Protein AF-A0A2S9T5U2-F1 (afdb_monomer_lite)

Radius of gyration: 13.91 Å; chains: 1; bounding box: 34×23×45 Å

Sequence (102 aa):
MIKLELSEKDIFKIMAGSMEDRVNLLISESVMKEIDLETIKKIVENDIKTVELMDRLYHDKLTEVIKLLQFIAYNRHKSKYSEEIATYVLDKLFEIICLDFF

Organism: NCBI:txid28198

Secondary structure (DSSP, 8-state):
-------HHHHHHHHHS-HHHHHHHHT-HHHHHH--HHHHHHHHHHHHHHHHHS-TT-HHHHHHHHHHHHHHHHHGGGSTTHHHHHHHHHHHHHHHHHHHH-

Foldseek 3Di:
DPPDAQDPVLLCCLQPNDLVSVLVQLQDLSNQAHDDPVSLVNSLVVLVVVCVVPPVPCPVSVVSSLVSLVSQLVSLVSYPCSVVSVVVSVVVVVVSVVVVVD

Structure (mmCIF, N/CA/C/O backbone):
data_AF-A0A2S9T5U2-F1
#
_entry.id   AF-A0A2S9T5U2-F1
#
loop_
_atom_site.group_PDB
_atom_site.id
_atom_site.type_symbol
_atom_site.label_atom_id
_atom_site.label_alt_id
_atom_site.label_comp_id
_atom_site.label_asym_id
_atom_site.label_entity_id
_atom_site.label_seq_id
_atom_site.pdbx_PDB_ins_code
_atom_site.Cartn_x
_atom_site.Cartn_y
_atom_site.Cartn_z
_atom_site.occupancy
_atom_site.B_iso_or_equiv
_atom_site.auth_seq_id
_atom_site.auth_comp_id
_atom_site.auth_asym_id
_atom_site.auth_atom_id
_atom_site.pdbx_PDB_model_num
ATOM 1 N N . MET A 1 1 ? -15.645 4.346 22.431 1.00 39.09 1 MET A N 1
ATOM 2 C CA . MET A 1 1 ? -14.718 3.915 21.367 1.00 39.09 1 MET A CA 1
ATOM 3 C C . MET A 1 1 ? -13.937 5.153 20.964 1.00 39.09 1 MET A C 1
ATOM 5 O O . MET A 1 1 ? -14.543 6.065 20.418 1.00 39.09 1 MET A O 1
ATOM 9 N N . ILE A 1 2 ? -12.674 5.273 21.379 1.00 39.41 2 ILE A N 1
ATOM 10 C CA . ILE A 1 2 ? -11.850 6.428 21.000 1.00 39.41 2 ILE A CA 1
ATOM 11 C C . ILE A 1 2 ? -11.579 6.269 19.506 1.00 39.41 2 ILE A C 1
ATOM 13 O O . ILE A 1 2 ? -11.027 5.254 19.089 1.00 39.41 2 ILE A O 1
ATOM 17 N N . LYS A 1 3 ? -12.063 7.221 18.709 1.00 45.28 3 LYS A N 1
ATOM 18 C CA . LYS A 1 3 ? -11.719 7.339 17.297 1.00 45.28 3 LYS A CA 1
ATOM 19 C C . LYS A 1 3 ? -10.263 7.803 17.295 1.00 45.28 3 LYS A C 1
ATOM 21 O O . LYS A 1 3 ? -9.995 8.964 17.583 1.00 45.28 3 LYS A O 1
ATOM 26 N N . LEU A 1 4 ? -9.335 6.864 17.168 1.00 54.16 4 LEU A N 1
ATOM 27 C CA . LEU A 1 4 ? -7.956 7.219 16.882 1.00 54.16 4 LEU A CA 1
ATOM 28 C C . LEU A 1 4 ? -7.979 7.771 15.449 1.00 54.16 4 LEU A C 1
ATOM 30 O O . LEU A 1 4 ? -8.595 7.185 14.557 1.00 54.16 4 LEU A O 1
ATOM 34 N N . GLU A 1 5 ? -7.500 9.000 15.302 1.00 68.69 5 GLU A N 1
ATOM 35 C CA . GLU A 1 5 ? -7.293 9.640 14.010 1.00 68.69 5 GLU A CA 1
ATOM 36 C C . GLU A 1 5 ? -5.788 9.641 13.766 1.00 68.69 5 GLU A C 1
ATOM 38 O O . GLU A 1 5 ? -5.009 10.132 14.591 1.00 68.69 5 GLU A O 1
ATOM 43 N N . LEU A 1 6 ? -5.396 9.043 12.647 1.00 76.56 6 LEU A N 1
ATOM 44 C CA . LEU A 1 6 ? -4.021 8.933 12.189 1.00 76.56 6 LEU A CA 1
ATOM 45 C C . LEU A 1 6 ? -3.422 10.341 12.127 1.00 76.56 6 LEU A C 1
ATOM 47 O O . LEU A 1 6 ? -3.960 11.225 11.457 1.00 76.56 6 LEU A O 1
ATOM 51 N N . SER A 1 7 ? -2.340 10.577 12.871 1.00 81.88 7 SER A N 1
ATOM 52 C CA . SER A 1 7 ? -1.812 11.933 13.006 1.00 81.88 7 SER A CA 1
ATOM 53 C C . SER A 1 7 ? -1.266 12.441 11.668 1.00 81.88 7 SER A C 1
ATOM 55 O O . SER A 1 7 ? -0.663 11.682 10.907 1.00 81.88 7 SER A O 1
ATOM 57 N N . GLU A 1 8 ? -1.400 13.741 11.389 1.00 78.12 8 GLU A N 1
ATOM 58 C CA . GLU A 1 8 ? -0.827 14.356 10.178 1.00 78.12 8 GLU A CA 1
ATOM 59 C C . GLU A 1 8 ? 0.679 14.085 10.051 1.00 78.12 8 GLU A C 1
ATOM 61 O O . GLU A 1 8 ? 1.200 13.900 8.953 1.00 78.12 8 GLU A O 1
ATOM 66 N N . LYS A 1 9 ? 1.382 14.002 11.188 1.00 82.38 9 LYS A N 1
ATOM 67 C CA . LYS A 1 9 ? 2.804 13.656 11.248 1.00 82.38 9 LYS A CA 1
ATOM 68 C C . LYS A 1 9 ? 3.070 12.243 10.732 1.00 82.38 9 LYS A C 1
ATOM 70 O O . LYS A 1 9 ? 4.058 12.038 10.029 1.00 82.38 9 LYS A O 1
ATOM 75 N N . ASP A 1 10 ? 2.223 11.283 11.085 1.00 80.94 10 ASP A N 1
ATOM 76 C CA . ASP A 1 10 ? 2.358 9.905 10.623 1.00 80.94 10 ASP A CA 1
ATOM 77 C C . ASP A 1 10 ? 2.008 9.809 9.137 1.00 80.94 10 ASP A C 1
ATOM 79 O O . ASP A 1 10 ? 2.781 9.226 8.386 1.00 80.94 10 ASP A O 1
ATOM 83 N N . ILE A 1 11 ? 0.949 10.483 8.673 1.00 77.19 11 ILE A N 1
ATOM 84 C CA . ILE A 1 11 ? 0.630 10.585 7.236 1.00 77.19 11 ILE A CA 1
ATOM 85 C C . ILE A 1 11 ? 1.821 11.163 6.463 1.00 77.19 11 ILE A C 1
ATOM 87 O O . ILE A 1 11 ? 2.258 10.586 5.469 1.00 77.19 11 ILE A O 1
ATOM 91 N N . PHE A 1 12 ? 2.406 12.261 6.948 1.00 78.44 12 PHE A N 1
ATOM 92 C CA . PHE A 1 12 ? 3.555 12.892 6.306 1.00 78.44 12 PHE A CA 1
ATOM 93 C C . PHE A 1 12 ? 4.774 11.965 6.260 1.00 78.44 12 PHE A C 1
ATOM 95 O O . PHE A 1 12 ? 5.446 11.877 5.234 1.00 78.44 12 PHE A O 1
ATOM 102 N N . LYS A 1 13 ? 5.049 11.225 7.340 1.00 81.06 13 LYS A N 1
ATOM 103 C CA . LYS A 1 13 ? 6.118 10.217 7.354 1.00 81.06 13 LYS A CA 1
ATOM 104 C C . LYS A 1 13 ? 5.862 9.083 6.368 1.00 81.06 13 LYS A C 1
ATOM 106 O O . LYS A 1 13 ? 6.807 8.627 5.734 1.00 81.06 13 LYS A O 1
ATOM 111 N N . ILE A 1 14 ? 4.616 8.648 6.201 1.00 75.75 14 ILE A N 1
ATOM 112 C CA . ILE A 1 14 ? 4.291 7.614 5.216 1.00 75.75 14 ILE A CA 1
ATOM 113 C C . ILE A 1 14 ? 4.445 8.169 3.786 1.00 75.75 14 ILE A C 1
ATOM 115 O O . ILE A 1 14 ? 4.925 7.469 2.900 1.00 75.75 14 ILE A O 1
ATOM 119 N N . MET A 1 15 ? 4.095 9.436 3.550 1.00 73.44 15 MET A N 1
ATOM 120 C CA . MET A 1 15 ? 4.181 10.051 2.220 1.00 73.44 15 MET A CA 1
ATOM 121 C C . MET A 1 15 ? 5.600 10.467 1.807 1.00 73.44 15 MET A C 1
ATOM 123 O O . MET A 1 15 ? 5.935 10.387 0.628 1.00 73.44 15 MET A O 1
ATOM 127 N N . ALA A 1 16 ? 6.415 10.953 2.744 1.00 74.38 16 ALA A N 1
ATOM 128 C CA . ALA A 1 16 ? 7.688 11.620 2.453 1.00 74.38 16 ALA A CA 1
ATOM 129 C C . ALA A 1 16 ? 8.874 11.113 3.292 1.00 74.38 16 ALA A C 1
ATOM 131 O O . ALA A 1 16 ? 10.001 11.558 3.084 1.00 74.38 16 ALA A O 1
ATOM 132 N N . GLY A 1 17 ? 8.651 10.192 4.234 1.00 77.00 17 GLY A N 1
ATOM 133 C CA . GLY A 1 17 ? 9.709 9.605 5.060 1.00 77.00 17 GLY A CA 1
ATOM 13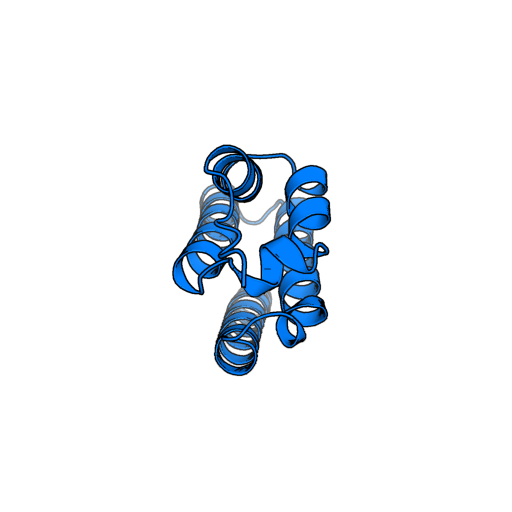4 C C . GLY A 1 17 ? 10.579 8.602 4.305 1.00 77.00 17 GLY A C 1
ATOM 135 O O . GLY A 1 17 ? 10.335 8.301 3.132 1.00 77.00 17 GLY A O 1
ATOM 136 N N . SER A 1 18 ? 11.594 8.072 4.991 1.00 82.75 18 SER A N 1
ATOM 137 C CA . SER A 1 18 ? 12.444 6.999 4.462 1.00 82.75 18 SER A CA 1
ATOM 138 C C . SER A 1 18 ? 11.645 5.706 4.245 1.00 82.75 18 SER A C 1
ATOM 140 O O . SER A 1 18 ? 10.589 5.522 4.848 1.00 82.75 18 SER A O 1
ATOM 142 N N . MET A 1 19 ? 12.147 4.773 3.428 1.00 81.44 19 MET A N 1
ATOM 143 C CA . MET A 1 19 ? 11.495 3.463 3.258 1.00 81.44 19 MET A CA 1
ATOM 144 C C . MET A 1 19 ? 11.298 2.745 4.604 1.00 81.44 19 MET A C 1
ATOM 146 O O . MET A 1 19 ? 10.246 2.162 4.851 1.00 81.44 19 MET A O 1
ATOM 150 N N . GLU A 1 20 ? 12.283 2.836 5.499 1.00 81.94 20 GLU A N 1
ATOM 151 C CA . GLU A 1 20 ? 12.207 2.270 6.846 1.00 81.94 20 GLU A CA 1
ATOM 152 C C . GLU A 1 20 ? 11.070 2.897 7.668 1.00 81.94 20 GLU A C 1
ATOM 154 O O . GLU A 1 20 ? 10.262 2.169 8.246 1.00 81.94 20 GLU A O 1
ATOM 159 N N . ASP A 1 21 ? 10.940 4.228 7.665 1.00 82.62 21 ASP A N 1
ATOM 160 C CA . ASP A 1 21 ? 9.839 4.920 8.350 1.00 82.62 21 ASP A CA 1
ATOM 161 C C . ASP A 1 21 ? 8.473 4.477 7.815 1.00 82.62 21 ASP A C 1
ATOM 163 O O . ASP A 1 21 ? 7.550 4.213 8.590 1.00 82.62 21 ASP A O 1
ATOM 167 N N . ARG A 1 22 ? 8.345 4.371 6.486 1.00 81.12 22 ARG A N 1
ATOM 168 C CA . ARG A 1 22 ? 7.098 3.975 5.819 1.00 81.12 22 ARG A CA 1
ATOM 169 C C . ARG A 1 22 ? 6.705 2.554 6.190 1.00 81.12 22 ARG A C 1
ATOM 171 O O . ARG A 1 22 ? 5.570 2.324 6.599 1.00 81.12 22 ARG A O 1
ATOM 178 N N . VAL A 1 23 ? 7.642 1.610 6.099 1.00 82.00 23 VAL A N 1
ATOM 179 C CA . VAL A 1 23 ? 7.409 0.209 6.467 1.00 82.00 23 VAL A CA 1
ATOM 180 C C . VAL A 1 23 ? 7.034 0.094 7.941 1.00 82.00 23 VAL A C 1
ATOM 182 O O . VAL A 1 23 ? 6.037 -0.553 8.255 1.00 82.00 23 VAL A O 1
ATOM 185 N N . ASN A 1 24 ? 7.766 0.765 8.836 1.00 82.00 24 ASN A N 1
ATOM 186 C CA . ASN A 1 24 ? 7.499 0.740 10.276 1.00 82.00 24 ASN A CA 1
ATOM 187 C C . ASN A 1 24 ? 6.100 1.263 10.631 1.00 82.00 24 ASN A C 1
ATOM 189 O O . ASN A 1 24 ? 5.472 0.778 11.573 1.00 82.00 24 ASN A O 1
ATOM 193 N N . LEU A 1 25 ? 5.579 2.220 9.865 1.00 82.69 25 LEU A N 1
ATOM 194 C CA . LEU A 1 25 ? 4.212 2.702 10.033 1.00 82.69 25 LEU A CA 1
ATOM 195 C C . LEU A 1 25 ? 3.192 1.738 9.414 1.00 82.69 25 LEU A C 1
ATOM 197 O O . LEU A 1 25 ? 2.198 1.420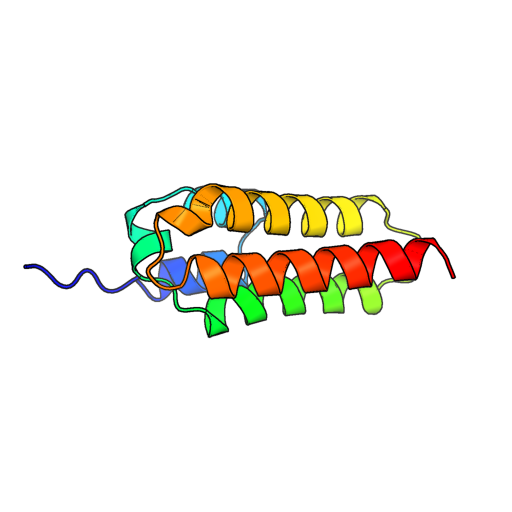 10.059 1.00 82.69 25 LEU A O 1
ATOM 201 N N . LEU A 1 26 ? 3.448 1.196 8.223 1.00 81.81 26 LEU A N 1
ATOM 202 C CA . LEU A 1 26 ? 2.531 0.283 7.523 1.00 81.81 26 LEU A CA 1
ATOM 203 C C . LEU A 1 26 ? 2.430 -1.119 8.155 1.00 81.81 26 LEU A C 1
ATOM 205 O O . LEU A 1 26 ? 1.471 -1.843 7.895 1.00 81.81 26 LEU A O 1
ATOM 209 N N . ILE A 1 27 ? 3.369 -1.520 9.017 1.00 83.81 27 ILE A N 1
ATOM 210 C CA . ILE A 1 27 ? 3.207 -2.724 9.854 1.00 83.81 27 ILE A CA 1
ATOM 211 C C . ILE A 1 27 ? 2.306 -2.480 11.073 1.00 83.81 27 ILE A C 1
ATOM 213 O O . ILE A 1 27 ? 1.766 -3.440 11.638 1.00 83.81 27 ILE A O 1
ATOM 217 N N . SER A 1 28 ? 2.125 -1.220 11.482 1.00 84.56 28 SER A N 1
ATOM 218 C CA . SER A 1 28 ? 1.330 -0.869 12.654 1.00 84.56 28 SER A CA 1
ATOM 219 C C . SER A 1 28 ? -0.153 -1.125 12.407 1.00 84.56 28 SER A C 1
ATOM 221 O O . SER A 1 28 ? -0.736 -0.689 11.414 1.00 84.56 28 SER A O 1
ATOM 223 N N . GLU A 1 29 ? -0.790 -1.821 13.347 1.00 83.25 29 GLU A N 1
ATOM 224 C CA . GLU A 1 29 ? -2.222 -2.098 13.282 1.00 83.25 29 GLU A CA 1
ATOM 225 C C . GLU A 1 29 ? -3.071 -0.833 13.417 1.00 83.25 29 GLU A C 1
ATOM 227 O O . GLU A 1 29 ? -4.081 -0.725 12.727 1.00 83.25 29 GLU A O 1
ATOM 232 N N . SER A 1 30 ? -2.658 0.136 14.241 1.00 85.62 30 SER A N 1
ATOM 233 C CA . SER A 1 30 ? -3.386 1.406 14.370 1.00 85.62 30 SER A CA 1
ATOM 234 C C . SER A 1 30 ? -3.376 2.185 13.057 1.00 85.62 30 SER A C 1
ATOM 236 O O . SER A 1 30 ? -4.422 2.620 12.589 1.00 85.62 30 SER A O 1
ATOM 238 N N . VAL A 1 31 ? -2.212 2.267 12.408 1.00 86.50 31 VAL A N 1
ATOM 239 C CA . VAL A 1 31 ? -2.046 2.954 11.122 1.00 86.50 31 VAL A CA 1
ATOM 240 C C . VAL A 1 31 ? -2.865 2.257 10.039 1.00 86.50 31 VAL A C 1
ATOM 242 O O . VAL A 1 31 ? -3.673 2.897 9.376 1.00 86.50 31 VAL A O 1
ATOM 245 N N . MET A 1 32 ? -2.719 0.940 9.875 1.00 89.06 32 MET A N 1
ATOM 246 C CA . MET A 1 32 ? -3.406 0.215 8.798 1.00 89.06 32 MET A CA 1
ATOM 247 C C . MET A 1 32 ? -4.929 0.163 8.954 1.00 89.06 32 MET A C 1
ATOM 249 O O . MET A 1 32 ? -5.636 0.084 7.949 1.00 89.06 32 MET A O 1
ATOM 253 N N . LYS A 1 33 ? -5.448 0.224 10.187 1.00 89.19 33 LYS A N 1
ATOM 254 C CA . LYS A 1 33 ? -6.895 0.324 10.442 1.00 89.19 33 LYS A CA 1
ATOM 255 C C . LYS A 1 33 ? -7.492 1.646 9.970 1.00 89.19 33 LYS A C 1
ATOM 257 O O . LYS A 1 33 ? -8.667 1.684 9.602 1.00 89.19 33 LYS A O 1
ATOM 262 N N . GLU A 1 34 ? -6.708 2.714 10.016 1.00 87.81 34 GLU A N 1
ATOM 263 C CA . GLU A 1 34 ? -7.190 4.084 9.851 1.00 87.81 34 GLU A CA 1
ATOM 264 C C . GLU A 1 34 ? -6.829 4.703 8.502 1.00 87.81 34 GLU A C 1
ATOM 266 O O . GLU A 1 34 ? -7.614 5.498 7.986 1.00 87.81 34 GLU A O 1
ATOM 271 N N . ILE A 1 35 ? -5.689 4.325 7.918 1.00 85.88 35 ILE A N 1
ATOM 272 C CA . ILE A 1 35 ? -5.239 4.849 6.630 1.00 85.88 35 ILE A CA 1
ATOM 273 C C . ILE A 1 35 ? -6.274 4.549 5.540 1.00 85.88 35 ILE A C 1
ATOM 275 O O . ILE A 1 35 ? -6.782 3.428 5.412 1.00 85.88 35 ILE A O 1
ATOM 279 N N . ASP A 1 36 ? -6.611 5.570 4.756 1.00 89.25 36 ASP A N 1
ATOM 280 C CA . ASP A 1 36 ? -7.528 5.412 3.637 1.00 89.25 36 ASP A CA 1
ATOM 281 C C . ASP A 1 36 ? -6.827 4.875 2.383 1.00 89.25 36 ASP A C 1
ATOM 283 O O . ASP A 1 36 ? -5.609 4.970 2.201 1.00 89.25 36 ASP A O 1
ATOM 287 N N . LEU A 1 37 ? -7.632 4.276 1.504 1.00 90.00 37 LEU A N 1
ATOM 288 C CA . LEU A 1 37 ? -7.153 3.694 0.255 1.00 90.00 37 LEU A CA 1
ATOM 289 C C . LEU A 1 37 ? -6.470 4.735 -0.646 1.00 90.00 37 LEU A C 1
ATOM 291 O O . LEU A 1 37 ? -5.504 4.414 -1.328 1.00 90.00 37 LEU A O 1
ATOM 295 N N . GLU A 1 38 ? -6.959 5.973 -0.653 1.00 91.00 38 GLU A N 1
ATOM 296 C CA . GLU A 1 38 ? -6.427 7.043 -1.500 1.00 91.00 38 GLU A CA 1
ATOM 297 C C . GLU A 1 38 ? -5.003 7.433 -1.087 1.00 91.00 38 GLU A C 1
ATOM 299 O O . GLU A 1 38 ? -4.130 7.643 -1.926 1.00 91.00 38 GLU A O 1
ATOM 304 N N . THR A 1 39 ? -4.742 7.465 0.215 1.00 88.31 39 THR A N 1
ATOM 305 C CA . THR A 1 39 ? -3.422 7.715 0.783 1.00 88.31 39 THR A CA 1
ATOM 306 C C . THR A 1 39 ? -2.473 6.583 0.407 1.00 88.31 39 THR A C 1
ATOM 308 O O . THR A 1 39 ? -1.391 6.865 -0.102 1.00 88.31 39 THR A O 1
ATOM 311 N N . ILE A 1 40 ? -2.895 5.315 0.550 1.00 88.00 40 ILE A N 1
ATOM 312 C CA . ILE A 1 40 ? -2.120 4.139 0.102 1.00 88.00 40 ILE A CA 1
ATOM 313 C C . ILE A 1 40 ? -1.723 4.273 -1.372 1.00 88.00 40 ILE A C 1
ATOM 315 O O . ILE A 1 40 ? -0.548 4.117 -1.710 1.00 88.00 40 ILE A O 1
ATOM 319 N N . LYS A 1 41 ? -2.683 4.602 -2.243 1.00 91.19 41 LYS A N 1
ATOM 320 C CA . LYS A 1 41 ? -2.440 4.771 -3.681 1.00 91.19 41 LYS A CA 1
ATOM 321 C C . LYS A 1 41 ? -1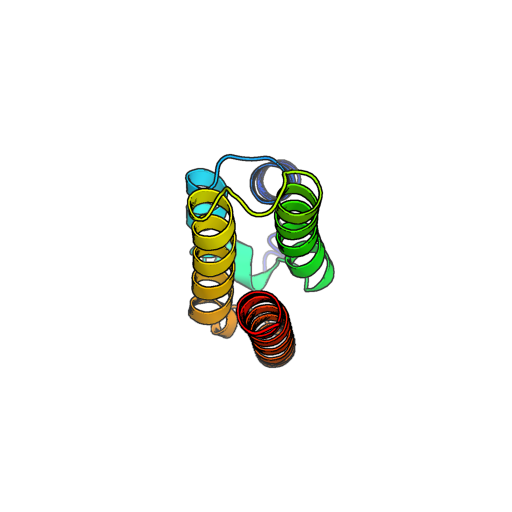.439 5.885 -3.965 1.00 91.19 41 LYS A C 1
ATOM 323 O O . LYS A 1 41 ? -0.484 5.668 -4.703 1.00 91.19 41 LYS A O 1
ATOM 328 N N . LYS A 1 42 ? -1.602 7.048 -3.330 1.00 88.25 42 LYS A N 1
ATOM 329 C CA . LYS A 1 42 ? -0.683 8.187 -3.488 1.00 88.25 42 LYS A CA 1
ATOM 330 C C . LYS A 1 42 ? 0.751 7.847 -3.096 1.00 88.25 42 LYS A C 1
ATOM 332 O O . LYS A 1 42 ? 1.673 8.290 -3.773 1.00 88.25 42 LYS A O 1
ATOM 337 N N . ILE A 1 43 ? 0.946 7.074 -2.026 1.00 83.69 43 ILE A N 1
ATOM 338 C CA . ILE A 1 43 ? 2.284 6.653 -1.581 1.00 83.69 43 ILE A CA 1
ATOM 339 C C . ILE A 1 43 ? 2.961 5.824 -2.678 1.00 83.69 43 ILE A C 1
ATOM 341 O O . ILE A 1 43 ? 4.076 6.136 -3.088 1.00 83.69 43 ILE A O 1
ATOM 345 N N . VAL A 1 44 ? 2.265 4.805 -3.186 1.00 85.69 44 VAL A N 1
ATOM 346 C CA . VAL A 1 44 ? 2.793 3.909 -4.222 1.00 85.69 44 VAL A CA 1
ATOM 347 C C . VAL A 1 44 ? 3.021 4.654 -5.542 1.00 85.69 44 VAL A C 1
ATOM 349 O O . VAL A 1 44 ? 4.069 4.499 -6.161 1.00 85.69 44 VAL A O 1
ATOM 352 N N . GLU A 1 45 ? 2.084 5.503 -5.966 1.00 86.44 45 GLU A N 1
ATOM 353 C CA . GLU A 1 45 ? 2.209 6.274 -7.210 1.00 86.44 45 GLU A CA 1
ATOM 354 C C . GLU A 1 45 ? 3.353 7.289 -7.181 1.00 86.44 45 GLU A C 1
ATOM 356 O O . GLU A 1 45 ? 3.993 7.507 -8.208 1.00 86.44 45 GLU A O 1
ATOM 361 N N . ASN A 1 46 ? 3.629 7.916 -6.034 1.00 82.88 46 ASN A N 1
ATOM 362 C CA . ASN A 1 46 ? 4.766 8.828 -5.904 1.00 82.88 46 ASN A CA 1
ATOM 363 C C . ASN A 1 46 ? 6.100 8.099 -6.106 1.00 82.88 46 ASN A C 1
ATOM 365 O O . ASN A 1 46 ? 6.993 8.621 -6.780 1.00 82.88 46 ASN A O 1
ATOM 369 N N . ASP A 1 47 ? 6.225 6.885 -5.569 1.00 77.81 47 ASP A N 1
ATOM 370 C CA . ASP A 1 47 ? 7.442 6.093 -5.731 1.00 77.81 47 ASP A CA 1
ATOM 371 C C . ASP A 1 47 ? 7.571 5.560 -7.167 1.00 77.81 47 ASP A C 1
ATOM 373 O O . ASP A 1 47 ? 8.649 5.662 -7.750 1.00 77.81 47 ASP A O 1
ATOM 377 N N . ILE A 1 48 ? 6.474 5.109 -7.792 1.00 78.25 48 ILE A N 1
ATOM 378 C CA . ILE A 1 48 ? 6.467 4.710 -9.212 1.00 78.25 48 ILE A CA 1
ATOM 379 C C . ILE A 1 48 ? 6.861 5.884 -10.120 1.00 78.25 48 ILE A C 1
ATOM 381 O O . ILE A 1 48 ? 7.753 5.731 -10.947 1.00 78.25 48 ILE A O 1
ATOM 385 N N . LYS A 1 49 ? 6.285 7.080 -9.935 1.00 76.06 49 LYS A N 1
ATOM 386 C CA . LYS A 1 49 ? 6.658 8.277 -10.719 1.00 76.06 49 LYS A CA 1
ATOM 387 C C . LYS A 1 49 ? 8.131 8.639 -10.560 1.00 76.06 49 LYS A C 1
ATOM 389 O O . LYS A 1 49 ? 8.762 9.094 -11.508 1.00 76.06 49 LYS A O 1
ATOM 394 N N . THR A 1 50 ? 8.687 8.443 -9.365 1.00 70.19 50 THR A N 1
ATOM 395 C CA . THR A 1 50 ? 10.117 8.664 -9.120 1.00 70.19 50 THR A CA 1
ATOM 396 C C . THR A 1 50 ? 10.968 7.674 -9.918 1.00 70.19 50 THR A C 1
ATOM 398 O O . THR A 1 50 ? 11.993 8.069 -10.464 1.00 70.19 50 THR A O 1
ATOM 401 N N . VAL A 1 51 ? 10.526 6.418 -10.038 1.00 69.69 51 VAL A N 1
ATOM 402 C CA . VAL A 1 51 ? 11.165 5.408 -10.895 1.00 69.69 51 VAL A CA 1
ATOM 403 C C . VAL A 1 51 ? 11.021 5.758 -12.378 1.00 69.69 51 VAL A C 1
ATOM 405 O O . VAL A 1 51 ? 11.999 5.683 -13.099 1.00 69.69 51 VAL A O 1
ATOM 408 N N . GLU A 1 52 ? 9.852 6.192 -12.850 1.00 67.62 52 GLU A N 1
ATOM 409 C CA . GLU A 1 52 ? 9.642 6.549 -14.266 1.00 67.62 52 GLU A CA 1
ATOM 410 C C . GLU A 1 52 ? 10.464 7.772 -14.715 1.00 67.62 52 GLU A C 1
ATOM 412 O O . GLU A 1 52 ? 10.886 7.853 -15.868 1.00 67.62 52 GLU A O 1
ATOM 417 N N . LEU A 1 53 ? 10.700 8.729 -13.811 1.00 59.44 53 LEU A N 1
ATOM 418 C CA . LEU A 1 53 ? 11.500 9.933 -14.073 1.00 59.44 53 LEU A CA 1
ATOM 419 C C . LEU A 1 53 ? 13.014 9.673 -14.059 1.00 59.44 53 LEU A C 1
ATOM 421 O O . LEU A 1 53 ? 13.779 10.488 -14.578 1.00 59.44 53 LEU A O 1
ATOM 425 N N . MET A 1 54 ? 13.453 8.567 -13.459 1.00 58.66 54 MET A N 1
ATOM 426 C CA . MET A 1 54 ? 14.851 8.155 -13.406 1.00 58.66 54 MET A CA 1
ATOM 427 C C . MET A 1 54 ? 15.016 6.957 -14.337 1.00 58.66 54 MET A C 1
ATOM 429 O O . MET A 1 54 ? 14.616 5.860 -13.985 1.00 58.66 54 MET A O 1
ATOM 433 N N . ASP A 1 55 ? 15.563 7.191 -15.533 1.00 55.06 55 ASP A N 1
ATOM 434 C CA . ASP A 1 55 ? 15.798 6.209 -16.606 1.00 55.06 55 ASP A CA 1
ATOM 435 C C . ASP A 1 55 ? 16.042 4.765 -16.102 1.00 55.06 55 ASP A C 1
ATOM 437 O O . ASP A 1 55 ? 16.718 4.593 -15.085 1.00 55.06 55 ASP A O 1
ATOM 441 N N . ARG A 1 56 ? 15.527 3.745 -16.823 1.00 53.28 56 ARG A N 1
ATOM 442 C CA . ARG A 1 56 ? 15.261 2.326 -16.417 1.00 53.28 56 ARG A CA 1
ATOM 443 C C . ARG A 1 56 ? 16.398 1.543 -15.715 1.00 53.28 56 ARG A C 1
ATOM 445 O O . ARG A 1 56 ? 16.241 0.376 -15.376 1.00 53.28 56 ARG A O 1
ATOM 452 N N . LEU A 1 57 ? 17.553 2.157 -15.502 1.00 52.25 57 LEU A N 1
ATOM 453 C CA . LEU A 1 57 ? 18.792 1.620 -14.949 1.00 52.25 57 LEU A CA 1
ATOM 454 C C . LEU A 1 57 ? 18.828 1.428 -13.422 1.00 52.25 57 LEU A C 1
ATOM 456 O O . LEU A 1 57 ? 19.828 0.911 -12.925 1.00 52.25 57 LEU A O 1
ATOM 460 N N . TYR A 1 58 ? 17.786 1.778 -12.660 1.00 61.91 58 TYR A N 1
ATOM 461 C CA . TYR A 1 58 ? 17.799 1.616 -11.197 1.00 61.91 58 TYR A CA 1
ATOM 462 C C . TYR A 1 58 ? 16.904 0.472 -10.699 1.00 61.91 58 TYR A C 1
ATOM 464 O O . TYR A 1 58 ? 15.866 0.693 -10.071 1.00 61.91 58 TYR A O 1
ATOM 472 N N . HIS A 1 59 ? 17.372 -0.770 -10.887 1.00 67.81 59 HIS A N 1
ATOM 473 C CA . HIS A 1 59 ? 16.798 -1.977 -10.263 1.00 67.81 59 HIS A CA 1
ATOM 474 C C . HIS A 1 59 ? 16.585 -1.833 -8.744 1.00 67.81 59 HIS A C 1
ATOM 476 O O . HIS A 1 59 ? 15.625 -2.382 -8.197 1.00 67.81 59 HIS A O 1
ATOM 482 N N . ASP A 1 60 ? 17.436 -1.067 -8.057 1.00 72.12 60 ASP A N 1
ATOM 483 C CA . ASP A 1 60 ? 17.326 -0.831 -6.614 1.00 72.12 60 ASP A CA 1
ATOM 484 C C . ASP A 1 60 ? 16.042 -0.074 -6.246 1.00 72.12 60 ASP A C 1
ATOM 486 O O . ASP A 1 60 ? 15.366 -0.424 -5.276 1.00 72.12 60 ASP A O 1
ATOM 490 N N . LYS A 1 61 ? 15.651 0.919 -7.054 1.00 76.62 61 LYS A N 1
ATOM 491 C CA . LYS A 1 61 ? 14.433 1.709 -6.826 1.00 76.62 61 LYS A CA 1
ATOM 492 C C . LYS A 1 61 ? 13.171 0.920 -7.159 1.00 76.62 61 LYS A C 1
ATOM 494 O O . LYS A 1 61 ? 12.192 0.991 -6.420 1.00 76.62 61 LYS A O 1
ATOM 499 N N . LEU A 1 62 ? 13.219 0.093 -8.201 1.00 79.56 62 LEU A N 1
ATOM 500 C CA . LEU A 1 62 ? 12.137 -0.846 -8.496 1.00 79.56 62 LEU A CA 1
ATOM 501 C C . LEU A 1 62 ? 11.947 -1.859 -7.356 1.00 79.56 62 LEU A C 1
ATOM 503 O O . LEU A 1 62 ? 10.826 -2.132 -6.926 1.00 79.56 62 LEU A O 1
ATOM 507 N N . THR A 1 63 ? 13.054 -2.366 -6.809 1.00 82.38 63 THR A N 1
ATOM 508 C CA . THR A 1 63 ? 13.044 -3.281 -5.660 1.00 82.38 63 THR A CA 1
ATOM 509 C C . THR A 1 63 ? 12.424 -2.627 -4.422 1.00 82.38 63 THR A C 1
ATOM 511 O O . THR A 1 63 ? 11.694 -3.283 -3.678 1.00 82.38 63 THR A O 1
ATOM 514 N N . GLU A 1 64 ? 12.683 -1.339 -4.190 1.00 83.06 64 GLU A N 1
ATOM 515 C CA . GLU A 1 64 ? 12.046 -0.558 -3.124 1.00 83.06 64 GLU A CA 1
ATOM 516 C C . GLU A 1 64 ? 10.518 -0.479 -3.296 1.00 83.06 64 GLU A C 1
ATOM 518 O O . GLU A 1 64 ? 9.788 -0.753 -2.340 1.00 83.06 64 GLU A O 1
ATOM 523 N N . VAL A 1 65 ? 10.025 -0.208 -4.509 1.00 85.50 65 VAL A N 1
ATOM 524 C CA . VAL A 1 65 ? 8.580 -0.184 -4.810 1.00 85.50 65 VAL A CA 1
ATOM 525 C C . VAL A 1 65 ? 7.936 -1.553 -4.580 1.00 85.50 65 VAL A C 1
ATOM 527 O O . VAL A 1 65 ? 6.890 -1.651 -3.937 1.00 85.50 65 VAL A O 1
ATOM 530 N N . ILE A 1 66 ? 8.574 -2.631 -5.046 1.00 87.31 66 ILE A N 1
ATOM 531 C CA . ILE A 1 66 ? 8.067 -3.998 -4.849 1.00 87.31 66 ILE A CA 1
ATOM 532 C C . ILE A 1 66 ? 7.985 -4.335 -3.356 1.00 87.31 66 ILE A C 1
ATOM 534 O O . ILE A 1 66 ? 6.976 -4.881 -2.905 1.00 87.31 66 ILE A O 1
ATOM 538 N N . LYS A 1 67 ? 9.006 -3.979 -2.565 1.00 87.75 67 LYS A N 1
ATOM 539 C CA . LYS A 1 67 ? 8.986 -4.177 -1.106 1.00 87.75 67 LYS A CA 1
ATOM 540 C C . LYS A 1 67 ? 7.822 -3.432 -0.461 1.00 87.75 67 LYS A C 1
ATOM 542 O O . LYS A 1 67 ? 7.106 -4.017 0.350 1.00 87.75 67 LYS A O 1
ATOM 547 N N . LEU A 1 68 ? 7.596 -2.173 -0.834 1.00 88.88 68 LEU A N 1
ATOM 548 C CA . LEU A 1 68 ? 6.471 -1.388 -0.328 1.00 88.88 68 LEU A CA 1
ATOM 549 C C . LEU A 1 68 ? 5.126 -2.074 -0.626 1.00 88.88 68 LEU A C 1
ATOM 551 O O . LEU A 1 68 ? 4.316 -2.266 0.284 1.00 88.88 68 LEU A O 1
ATOM 555 N N . LEU A 1 69 ? 4.918 -2.507 -1.873 1.00 91.81 69 LEU A N 1
ATOM 556 C CA . LEU A 1 69 ? 3.723 -3.245 -2.293 1.00 91.81 69 LEU A CA 1
ATOM 557 C C . LEU A 1 69 ? 3.530 -4.537 -1.482 1.00 91.81 69 LEU A C 1
ATOM 559 O O . LEU A 1 69 ? 2.421 -4.821 -1.027 1.00 91.81 69 LEU A O 1
ATOM 563 N N . GLN A 1 70 ? 4.605 -5.289 -1.229 1.00 90.94 70 GLN A N 1
ATOM 564 C CA . GLN A 1 70 ? 4.569 -6.496 -0.396 1.00 90.94 70 GLN A CA 1
ATOM 565 C C . GLN A 1 70 ? 4.148 -6.197 1.049 1.00 90.94 70 GLN A C 1
ATOM 567 O O . GLN A 1 70 ? 3.306 -6.911 1.597 1.00 90.94 70 GLN A O 1
ATOM 572 N N . PHE A 1 71 ? 4.682 -5.137 1.666 1.00 91.44 71 PHE A N 1
ATOM 573 C CA . PHE A 1 71 ? 4.301 -4.749 3.028 1.00 91.44 71 PHE A CA 1
ATOM 574 C C . PHE A 1 71 ? 2.834 -4.329 3.120 1.00 91.44 71 PHE A C 1
ATOM 576 O O . PHE A 1 71 ? 2.139 -4.742 4.054 1.00 91.44 71 PHE A O 1
ATOM 583 N N . ILE A 1 72 ? 2.347 -3.563 2.142 1.00 92.12 72 ILE A N 1
ATOM 584 C CA . ILE A 1 72 ? 0.937 -3.172 2.052 1.00 92.12 72 ILE A CA 1
ATOM 585 C C . ILE A 1 72 ? 0.057 -4.423 1.918 1.00 92.12 72 ILE A C 1
ATOM 587 O O . ILE A 1 72 ? -0.877 -4.609 2.701 1.00 92.12 72 ILE A O 1
ATOM 591 N N . ALA A 1 73 ? 0.385 -5.328 0.990 1.00 94.25 73 ALA A N 1
ATOM 592 C CA . ALA A 1 73 ? -0.372 -6.560 0.777 1.00 94.25 73 ALA A CA 1
ATOM 593 C C . ALA A 1 73 ? -0.385 -7.472 2.008 1.00 94.25 73 ALA A C 1
ATOM 595 O O . ALA A 1 73 ? -1.427 -8.048 2.327 1.00 94.25 73 ALA A O 1
ATOM 596 N N . TYR A 1 74 ? 0.742 -7.604 2.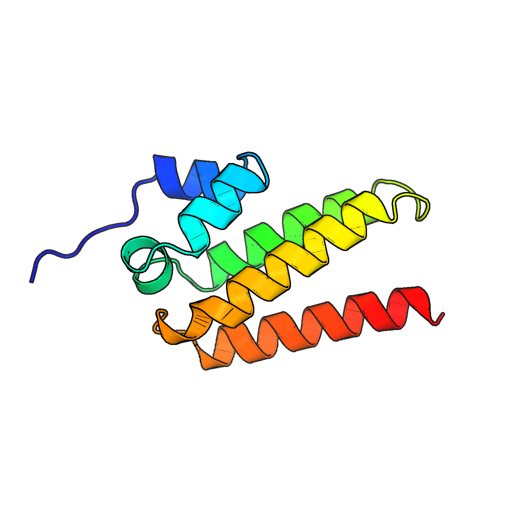710 1.00 93.50 74 TYR A N 1
ATOM 597 C CA . TYR A 1 74 ? 0.841 -8.424 3.915 1.00 93.50 74 TYR A CA 1
ATOM 598 C C . TYR A 1 74 ? -0.042 -7.877 5.044 1.00 93.50 74 TYR A C 1
ATOM 600 O O . TYR A 1 74 ? -0.765 -8.629 5.702 1.00 93.50 74 TYR A O 1
ATOM 608 N N . ASN A 1 75 ? -0.044 -6.556 5.240 1.00 92.88 75 ASN A N 1
ATOM 609 C CA . ASN A 1 75 ? -0.761 -5.914 6.341 1.00 92.88 75 ASN A CA 1
ATOM 610 C C . ASN A 1 75 ? -2.217 -5.539 6.019 1.00 92.88 75 ASN A C 1
ATOM 612 O O . ASN A 1 75 ? -2.938 -5.112 6.920 1.00 92.88 75 ASN A O 1
ATOM 616 N N . ARG A 1 76 ? -2.684 -5.733 4.778 1.00 93.94 76 ARG A N 1
ATOM 617 C CA . ARG A 1 76 ? -4.025 -5.319 4.321 1.00 93.94 76 ARG A CA 1
ATOM 618 C C . ARG A 1 76 ? -5.188 -5.839 5.169 1.00 93.94 76 ARG A C 1
ATOM 620 O O . ARG A 1 76 ? -6.181 -5.141 5.310 1.00 93.94 76 ARG A O 1
ATOM 627 N N . HIS A 1 77 ? -5.048 -7.018 5.781 1.00 94.25 77 HIS A N 1
ATOM 628 C CA . HIS A 1 77 ? -6.076 -7.642 6.626 1.00 94.25 77 HIS A CA 1
ATOM 629 C C . HIS A 1 77 ? -6.422 -6.813 7.876 1.00 94.25 77 HIS A C 1
ATOM 631 O O . HIS A 1 77 ? -7.460 -7.024 8.496 1.00 94.25 77 HIS A O 1
ATOM 637 N N . LYS A 1 78 ? -5.545 -5.874 8.255 1.00 93.44 78 LYS A N 1
ATOM 638 C CA . LYS A 1 78 ? -5.766 -4.916 9.345 1.00 93.44 78 LYS A CA 1
ATOM 639 C C . LYS A 1 78 ? -6.628 -3.730 8.901 1.00 93.44 78 LYS A C 1
ATOM 641 O O . LYS A 1 78 ? -7.167 -3.032 9.751 1.00 93.44 78 LYS A O 1
ATOM 646 N N . SER A 1 79 ? -6.751 -3.491 7.597 1.00 93.06 79 SER A N 1
ATOM 647 C CA . SER A 1 79 ? -7.529 -2.395 7.026 1.00 93.06 79 SER A CA 1
ATOM 648 C C . SER A 1 79 ? -8.961 -2.821 6.718 1.00 93.06 79 SER A C 1
ATOM 650 O O . SER A 1 79 ? -9.226 -3.953 6.315 1.00 93.06 79 SER A O 1
ATOM 652 N N . LYS A 1 80 ? -9.889 -1.866 6.811 1.00 93.62 80 LYS A N 1
ATOM 653 C CA . LYS A 1 80 ? -11.260 -2.024 6.303 1.00 93.62 80 LYS A CA 1
ATOM 654 C C . LYS A 1 80 ? -11.339 -2.092 4.769 1.00 93.62 80 LYS A C 1
ATOM 656 O O . LYS A 1 80 ? -12.382 -2.476 4.260 1.00 93.62 80 LYS A O 1
ATOM 661 N N . TYR A 1 81 ? -10.260 -1.737 4.062 1.00 94.75 81 TYR A N 1
ATOM 662 C CA . TYR A 1 81 ? -10.144 -1.769 2.597 1.00 94.75 81 TYR A CA 1
ATOM 663 C C . TYR A 1 81 ? -9.334 -2.979 2.093 1.00 94.75 81 TYR A C 1
ATOM 665 O O . TYR A 1 81 ? -8.609 -2.883 1.106 1.00 94.75 81 TYR A O 1
ATOM 673 N N . SER A 1 82 ? -9.350 -4.098 2.825 1.00 94.38 82 SER A N 1
ATOM 674 C CA . SER A 1 82 ? -8.470 -5.251 2.570 1.00 94.38 82 SER A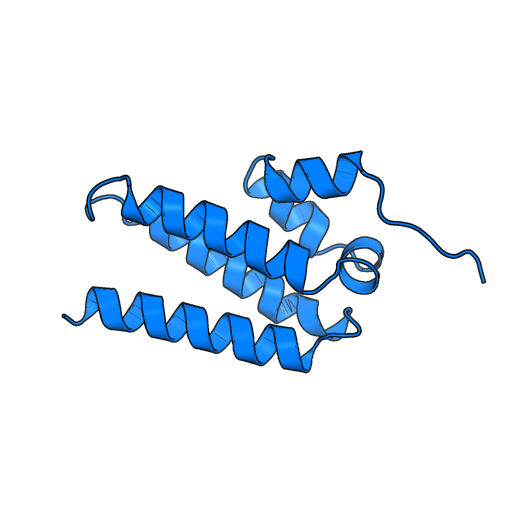 CA 1
ATOM 675 C C . SER A 1 82 ? -8.521 -5.751 1.118 1.00 94.38 82 SER A C 1
ATOM 677 O O . SER A 1 82 ? -7.472 -6.000 0.521 1.00 94.38 82 SER A O 1
ATOM 679 N N . GLU A 1 83 ? -9.715 -5.880 0.538 1.00 96.88 83 GLU A N 1
ATOM 680 C CA . GLU A 1 83 ? -9.903 -6.420 -0.818 1.00 96.88 83 GLU A CA 1
ATOM 681 C C . GLU A 1 83 ? -9.531 -5.402 -1.902 1.00 96.88 83 GLU A C 1
ATOM 683 O O . GLU A 1 83 ? -8.901 -5.741 -2.908 1.00 96.88 83 GLU A O 1
ATOM 688 N N . GLU A 1 84 ? -9.845 -4.128 -1.678 1.00 97.38 84 GLU A N 1
ATOM 689 C CA . GLU A 1 84 ? -9.478 -3.041 -2.580 1.00 97.38 84 GLU A CA 1
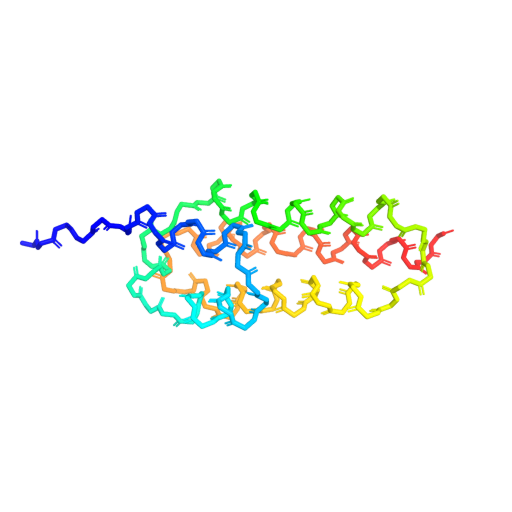ATOM 690 C C . GLU A 1 84 ? -7.961 -2.837 -2.610 1.00 97.38 84 GLU A C 1
ATOM 692 O O . GLU A 1 84 ? -7.383 -2.625 -3.676 1.00 97.38 84 GLU A O 1
ATOM 697 N N . ILE A 1 85 ? -7.301 -2.963 -1.454 1.00 95.50 85 ILE A N 1
ATOM 698 C CA . ILE A 1 85 ? -5.840 -2.956 -1.351 1.00 95.50 85 ILE A CA 1
ATOM 699 C C . ILE A 1 85 ? -5.248 -4.159 -2.094 1.00 95.50 85 ILE A C 1
ATOM 701 O O . ILE A 1 85 ? -4.266 -3.996 -2.813 1.00 95.50 85 ILE A O 1
ATOM 705 N N . ALA A 1 86 ? -5.828 -5.356 -1.941 1.00 95.56 86 ALA A N 1
ATOM 706 C CA . ALA A 1 86 ? -5.347 -6.555 -2.629 1.00 95.56 86 ALA A CA 1
ATOM 707 C C . ALA A 1 86 ? -5.384 -6.383 -4.152 1.00 95.56 86 ALA A C 1
ATOM 709 O O . ALA A 1 86 ? -4.386 -6.643 -4.822 1.00 95.56 86 ALA A O 1
ATOM 710 N N . THR A 1 87 ? -6.514 -5.898 -4.670 1.00 97.12 87 THR A N 1
ATOM 711 C CA . THR A 1 87 ? -6.710 -5.635 -6.101 1.00 97.12 87 THR A CA 1
ATOM 712 C C . THR A 1 87 ? -5.694 -4.613 -6.600 1.00 97.12 87 THR A C 1
ATOM 714 O O . THR A 1 87 ? -4.948 -4.888 -7.532 1.00 97.12 87 THR A O 1
ATOM 717 N N . TYR A 1 88 ? -5.578 -3.477 -5.906 1.00 95.44 88 TYR A N 1
ATOM 718 C CA . TYR A 1 88 ? -4.644 -2.418 -6.281 1.00 95.44 88 TYR A CA 1
ATOM 719 C C . TYR A 1 88 ? -3.181 -2.883 -6.304 1.00 95.44 88 TYR A C 1
ATOM 721 O O . TYR A 1 88 ? -2.451 -2.584 -7.248 1.00 95.44 88 TYR A O 1
ATOM 729 N N . VAL A 1 89 ? -2.739 -3.618 -5.276 1.00 94.38 89 VAL A N 1
ATOM 730 C CA . VAL A 1 89 ? -1.361 -4.125 -5.230 1.00 94.38 89 VAL A CA 1
ATOM 731 C C . VAL A 1 89 ? -1.103 -5.109 -6.370 1.00 94.38 89 VAL A C 1
ATOM 733 O O . VAL A 1 89 ? -0.045 -5.040 -6.992 1.00 94.38 89 VAL A O 1
ATOM 736 N N . LEU A 1 90 ? -2.053 -6.003 -6.660 1.00 94.69 90 LEU A N 1
ATOM 737 C CA . LEU A 1 90 ? -1.927 -6.942 -7.774 1.00 94.69 90 LEU A CA 1
ATOM 738 C C . LEU A 1 90 ? -1.825 -6.210 -9.113 1.00 94.69 90 LEU A C 1
ATOM 740 O O . LEU A 1 90 ? -0.901 -6.499 -9.868 1.00 94.69 90 LEU A O 1
ATOM 744 N N . ASP A 1 91 ? -2.697 -5.232 -9.368 1.00 93.31 91 ASP A N 1
ATOM 745 C CA . ASP A 1 91 ? -2.670 -4.431 -10.596 1.00 93.31 91 ASP A CA 1
ATOM 746 C C . ASP A 1 91 ? -1.304 -3.752 -10.786 1.00 93.31 91 ASP A C 1
ATOM 748 O O . ASP A 1 91 ? -0.698 -3.860 -11.851 1.00 93.31 91 ASP A O 1
ATOM 752 N N . LYS A 1 92 ? -0.754 -3.129 -9.733 1.00 90.44 92 LYS A N 1
ATOM 753 C CA . LYS A 1 92 ? 0.561 -2.468 -9.804 1.00 90.44 92 LYS A CA 1
ATOM 754 C C . LYS A 1 92 ? 1.726 -3.429 -9.981 1.00 90.44 92 LYS A C 1
ATOM 756 O O . LYS A 1 92 ? 2.651 -3.120 -10.727 1.00 90.44 92 LYS A O 1
ATOM 761 N N . LEU A 1 93 ? 1.691 -4.598 -9.345 1.00 89.56 93 LEU A N 1
ATOM 762 C CA . LEU A 1 93 ? 2.700 -5.629 -9.590 1.00 89.56 93 LEU A CA 1
ATOM 763 C C . LEU A 1 93 ? 2.644 -6.126 -11.039 1.00 89.56 93 LEU A C 1
ATOM 765 O O . LEU A 1 93 ? 3.695 -6.305 -11.648 1.00 89.56 93 LEU A O 1
ATOM 769 N N . PHE A 1 94 ? 1.449 -6.306 -11.608 1.00 88.31 94 PHE A N 1
ATOM 770 C CA . PHE A 1 94 ? 1.295 -6.675 -13.016 1.00 88.31 94 PHE A CA 1
ATOM 771 C C . PHE A 1 94 ? 1.809 -5.589 -13.963 1.00 88.31 94 PHE A C 1
ATOM 773 O O . PHE A 1 94 ? 2.536 -5.916 -14.896 1.00 88.31 94 PHE A O 1
ATOM 780 N N . GLU A 1 95 ? 1.480 -4.317 -13.722 1.00 85.69 95 GLU A N 1
ATOM 781 C CA . GLU A 1 95 ? 2.021 -3.192 -14.497 1.00 85.69 95 GLU A CA 1
ATOM 782 C C . GLU A 1 95 ? 3.558 -3.201 -14.488 1.00 85.69 95 GLU A C 1
ATOM 784 O O . GLU A 1 95 ? 4.176 -3.149 -15.549 1.00 85.69 95 GLU A O 1
ATOM 789 N N . ILE A 1 96 ? 4.169 -3.350 -13.306 1.00 80.88 96 ILE A N 1
ATOM 790 C CA . ILE A 1 96 ? 5.628 -3.414 -13.137 1.00 80.88 96 ILE A CA 1
ATOM 791 C C . ILE A 1 96 ? 6.233 -4.599 -13.897 1.00 80.88 96 ILE A C 1
ATOM 793 O O . ILE A 1 96 ? 7.189 -4.422 -14.644 1.00 80.88 96 ILE A O 1
ATOM 797 N N . ILE A 1 97 ? 5.676 -5.802 -13.735 1.00 78.31 97 ILE A N 1
ATOM 798 C CA . ILE A 1 97 ? 6.186 -7.004 -14.408 1.00 78.31 97 ILE A CA 1
ATOM 799 C C . ILE A 1 97 ? 6.096 -6.840 -15.927 1.00 78.31 97 ILE A C 1
ATOM 801 O O . ILE A 1 97 ? 7.036 -7.177 -16.638 1.00 78.31 97 ILE A O 1
ATOM 805 N N . CYS A 1 98 ? 4.989 -6.299 -16.440 1.00 75.50 98 CYS A N 1
ATOM 806 C CA . CYS A 1 98 ? 4.826 -6.060 -17.870 1.00 75.50 98 CYS A CA 1
ATOM 807 C C . CYS A 1 98 ? 5.873 -5.083 -18.426 1.00 75.50 98 CYS A C 1
ATOM 809 O O . CYS A 1 98 ? 6.323 -5.283 -19.550 1.00 75.50 98 CYS A O 1
ATOM 811 N N . LEU A 1 99 ? 6.297 -4.072 -17.660 1.00 68.75 99 LEU A N 1
ATOM 812 C CA . LEU A 1 99 ? 7.369 -3.154 -18.073 1.00 68.75 99 LEU A CA 1
ATOM 813 C C . LEU A 1 99 ? 8.737 -3.843 -18.217 1.00 68.75 99 LEU A C 1
ATOM 815 O O . LEU A 1 99 ? 9.545 -3.393 -19.023 1.00 68.75 99 LEU A O 1
ATOM 819 N N . ASP A 1 100 ? 8.989 -4.923 -17.473 1.00 60.59 100 ASP A N 1
ATOM 820 C CA . ASP A 1 100 ? 10.222 -5.717 -17.591 1.00 60.59 100 ASP A CA 1
ATOM 821 C C . ASP A 1 100 ? 10.194 -6.688 -18.793 1.00 60.59 100 ASP A C 1
ATOM 823 O O . ASP A 1 100 ? 11.246 -7.151 -19.236 1.00 60.59 100 ASP A O 1
ATOM 827 N N . PHE A 1 101 ? 9.011 -7.014 -19.334 1.00 55.25 101 PHE A N 1
ATOM 828 C CA . PHE A 1 101 ? 8.852 -7.962 -20.451 1.00 55.25 101 PHE A CA 1
ATOM 829 C C . PHE A 1 101 ? 8.841 -7.319 -21.853 1.00 55.25 101 PHE A C 1
ATOM 831 O O . PHE A 1 101 ? 9.062 -8.048 -22.825 1.00 55.25 101 PHE A O 1
ATOM 838 N N . PHE A 1 102 ? 8.579 -6.011 -21.981 1.00 46.28 102 PHE A N 1
ATOM 839 C CA . PHE A 1 102 ? 8.428 -5.293 -23.262 1.00 46.28 102 PHE A CA 1
ATOM 840 C C . PHE A 1 102 ? 9.435 -4.145 -23.438 1.00 46.28 102 PHE A C 1
ATOM 842 O O . PHE A 1 102 ? 9.901 -3.965 -24.587 1.00 46.28 102 PHE A O 1
#

pLDDT: mean 80.76, std 13.26, range [39.09, 97.38]